Protein AF-A0A3A9ZZ36-F1 (afdb_monomer)

Solvent-accessible surface area (backbone atoms only — not comparable to full-atom values): 4557 Å² total; per-residue (Å²): 130,86,76,54,62,55,87,79,52,84,93,43,61,78,42,41,35,39,67,50,99,92,42,25,23,52,73,81,42,78,52,86,60,58,91,95,52,59,45,66,58,41,46,51,51,52,48,28,50,58,6,41,79,64,73,36,49,29,27,37,40,39,43,45,101,91,47,78,46,48,47,62,36,30,47,85,68,99

Sequence (78 aa):
MPAINPADVPVAPIHTVILTADGPLVDGEPVTVLPDADPYEAALLELRRRAALRSRPVRVIAKEPGGERYFIVGPEGE

Foldseek 3Di:
DDQPDLVPDPPAAEWEWEQDPVAIDINNHGFDDDVVGDRVVSVLVVQLVVQLVVQHKHWYWYDDPVGTGTDIAHVVGD

pLDDT: mean 76.94, std 12.35, range [40.5, 89.06]

Structure (mmCIF, N/CA/C/O backbone):
data_AF-A0A3A9ZZ36-F1
#
_entry.id   AF-A0A3A9ZZ36-F1
#
loop_
_atom_site.group_PDB
_atom_site.id
_atom_site.type_symbol
_atom_site.label_atom_id
_atom_site.label_alt_id
_atom_site.label_comp_id
_atom_site.label_asym_id
_atom_site.label_entity_id
_atom_site.label_seq_id
_atom_site.pdbx_PDB_ins_code
_atom_site.Cartn_x
_atom_site.Cartn_y
_atom_site.Cartn_z
_atom_site.occupancy
_atom_site.B_iso_or_equiv
_atom_site.auth_seq_id
_atom_site.auth_comp_id
_atom_site.auth_asym_id
_atom_site.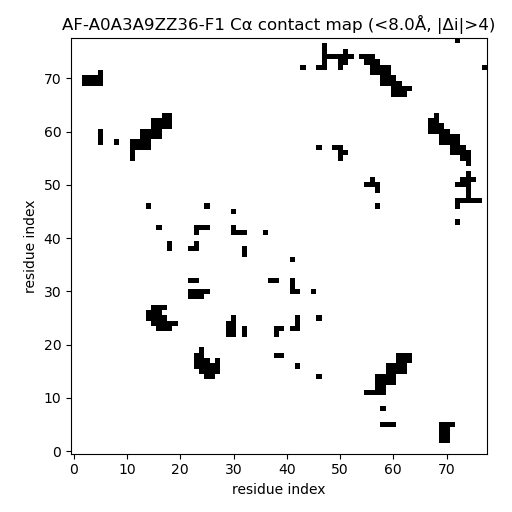auth_atom_id
_atom_site.pdbx_PDB_model_num
ATOM 1 N N . MET A 1 1 ? 18.894 -1.560 2.224 1.00 40.50 1 MET A N 1
ATOM 2 C CA . MET A 1 1 ? 18.292 -2.014 0.951 1.00 40.50 1 MET A CA 1
ATOM 3 C C . MET A 1 1 ? 18.254 -0.817 0.011 1.00 40.50 1 MET A C 1
ATOM 5 O O . MET A 1 1 ? 17.909 0.255 0.500 1.00 40.50 1 MET A O 1
ATOM 9 N N . PRO A 1 2 ? 18.685 -0.925 -1.257 1.00 41.47 2 PRO A N 1
ATOM 10 C CA . PRO A 1 2 ? 18.640 0.204 -2.181 1.00 41.47 2 PRO A CA 1
ATOM 11 C C . PRO A 1 2 ? 17.175 0.541 -2.482 1.00 41.47 2 PRO A C 1
ATOM 13 O O . PRO A 1 2 ? 16.398 -0.341 -2.839 1.00 41.47 2 PRO A O 1
ATOM 16 N N . ALA A 1 3 ? 16.786 1.800 -2.284 1.00 49.38 3 ALA A N 1
ATOM 17 C CA . ALA A 1 3 ? 15.459 2.279 -2.645 1.00 49.38 3 ALA A CA 1
ATOM 18 C C . ALA A 1 3 ? 15.349 2.270 -4.174 1.00 49.38 3 ALA A C 1
ATOM 20 O O . ALA A 1 3 ? 16.019 3.052 -4.848 1.00 49.38 3 ALA A O 1
ATOM 21 N N . ILE A 1 4 ? 14.559 1.350 -4.727 1.00 56.19 4 ILE A N 1
ATOM 22 C CA . ILE A 1 4 ? 14.301 1.313 -6.166 1.00 56.19 4 ILE A CA 1
ATOM 23 C C . ILE A 1 4 ? 13.386 2.496 -6.480 1.00 56.19 4 ILE A C 1
ATOM 25 O O . ILE A 1 4 ? 12.243 2.545 -6.024 1.00 56.19 4 ILE A O 1
ATOM 29 N N . ASN A 1 5 ? 13.899 3.468 -7.237 1.00 57.91 5 ASN A N 1
ATOM 30 C CA . ASN A 1 5 ? 13.090 4.557 -7.764 1.00 57.91 5 ASN A CA 1
ATOM 31 C C . ASN A 1 5 ? 12.039 3.927 -8.681 1.00 57.91 5 ASN A C 1
ATOM 33 O O . ASN A 1 5 ? 12.390 3.208 -9.620 1.00 57.91 5 ASN A O 1
ATOM 37 N N . PRO A 1 6 ? 10.741 4.151 -8.417 1.00 53.62 6 PRO A N 1
ATOM 38 C CA . PRO A 1 6 ? 9.694 3.454 -9.135 1.00 53.62 6 PRO A CA 1
ATOM 39 C C . PRO A 1 6 ? 9.837 3.757 -10.626 1.00 53.62 6 PRO A C 1
ATOM 41 O O . PRO A 1 6 ? 9.594 2.860 -11.423 1.00 53.62 6 PRO A O 1
ATOM 44 N N . ALA A 1 7 ? 10.272 4.974 -11.004 1.00 56.62 7 ALA A N 1
ATOM 45 C CA . ALA A 1 7 ? 10.434 5.429 -12.385 1.00 56.62 7 ALA A CA 1
ATOM 46 C C . ALA A 1 7 ? 11.281 4.486 -13.245 1.00 56.62 7 ALA A C 1
ATOM 48 O O . ALA A 1 7 ? 11.012 4.390 -14.441 1.00 56.62 7 ALA A O 1
ATOM 49 N N . ASP A 1 8 ? 12.192 3.736 -12.626 1.00 57.12 8 ASP A N 1
ATOM 50 C CA . ASP A 1 8 ? 13.114 2.820 -13.294 1.00 57.12 8 ASP A CA 1
ATOM 51 C C . ASP A 1 8 ? 12.503 1.442 -13.621 1.00 57.12 8 ASP A C 1
ATOM 53 O O . ASP A 1 8 ? 13.160 0.615 -14.248 1.00 57.12 8 ASP A O 1
ATOM 57 N N . VAL A 1 9 ? 11.241 1.180 -13.249 1.00 56.47 9 VAL A N 1
ATOM 58 C CA . VAL A 1 9 ? 10.521 -0.066 -13.575 1.00 56.47 9 VAL A CA 1
ATOM 59 C C . VAL A 1 9 ? 9.605 0.165 -14.787 1.00 56.47 9 VAL A C 1
ATOM 61 O O . VAL A 1 9 ? 8.567 0.835 -14.647 1.00 56.47 9 VAL A O 1
ATOM 64 N N . PRO A 1 10 ? 9.931 -0.379 -15.978 1.00 53.69 10 PRO A N 1
ATOM 65 C CA . PRO A 1 10 ? 9.154 -0.142 -17.188 1.00 53.69 10 PRO A CA 1
ATOM 66 C C . PRO A 1 10 ? 7.778 -0.826 -17.117 1.00 53.69 10 PRO A C 1
AT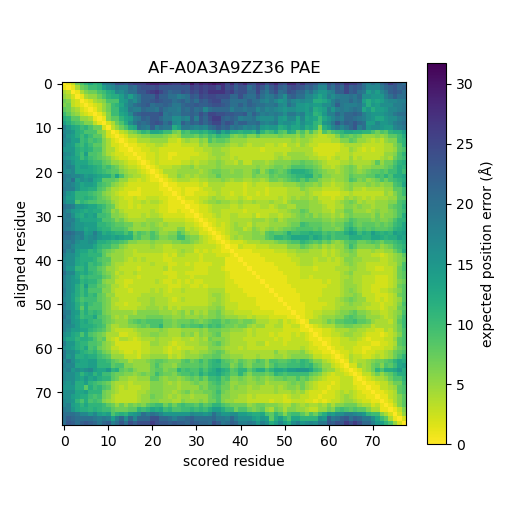OM 68 O O . PRO A 1 10 ? 7.670 -2.031 -16.903 1.00 53.69 10 PRO A O 1
ATOM 71 N N . VAL A 1 11 ? 6.713 -0.062 -17.389 1.00 61.62 11 VAL A N 1
ATOM 72 C CA . VAL A 1 11 ? 5.355 -0.554 -17.726 1.00 61.62 11 VAL A CA 1
ATOM 73 C C . VAL A 1 11 ? 4.576 -1.260 -16.593 1.00 61.62 11 VAL A C 1
ATOM 75 O O . VAL A 1 11 ? 3.620 -1.987 -16.865 1.00 61.62 11 VAL A O 1
ATOM 78 N N . ALA A 1 12 ? 4.935 -1.054 -15.324 1.00 65.25 12 ALA A N 1
ATOM 79 C CA . ALA A 1 12 ? 4.091 -1.441 -14.188 1.00 65.25 12 ALA A CA 1
ATOM 80 C C . ALA A 1 12 ? 3.180 -0.263 -13.776 1.00 65.25 12 ALA A C 1
ATOM 82 O O . ALA A 1 12 ? 3.665 0.869 -13.701 1.00 65.25 12 ALA A O 1
ATOM 83 N N . PRO A 1 13 ? 1.876 -0.477 -13.518 1.00 73.50 13 PRO A N 1
ATOM 84 C CA . PRO A 1 13 ? 0.993 0.584 -13.043 1.00 73.50 13 PRO A CA 1
ATOM 85 C C . PRO A 1 13 ? 1.454 1.075 -11.666 1.00 73.50 13 PRO A C 1
ATOM 87 O O . PRO A 1 13 ? 1.886 0.279 -10.828 1.00 73.50 13 PRO A O 1
ATOM 90 N N . ILE A 1 14 ? 1.396 2.393 -11.467 1.00 81.88 14 ILE A N 1
ATOM 91 C CA . ILE A 1 14 ? 1.756 3.050 -10.210 1.00 81.88 14 ILE A CA 1
ATOM 92 C C . ILE A 1 14 ? 0.498 3.177 -9.360 1.00 81.88 14 ILE A C 1
ATOM 94 O O . ILE A 1 14 ? -0.507 3.694 -9.840 1.00 81.88 14 ILE A O 1
ATOM 98 N N . HIS A 1 15 ? 0.590 2.743 -8.110 1.00 84.31 15 HIS A N 1
ATOM 99 C CA . HIS A 1 15 ? -0.430 2.909 -7.090 1.00 84.31 15 HIS A CA 1
ATOM 100 C C . HIS A 1 15 ? 0.098 3.793 -5.960 1.00 84.31 15 HIS A C 1
ATOM 102 O O . HIS A 1 15 ? 1.241 3.638 -5.527 1.00 84.31 15 HIS A O 1
ATOM 108 N N . THR A 1 16 ? -0.719 4.722 -5.475 1.00 85.75 16 THR A N 1
ATOM 109 C CA . THR A 1 16 ? -0.369 5.573 -4.330 1.00 85.75 16 THR A CA 1
ATOM 110 C C . THR A 1 16 ? -1.063 5.059 -3.081 1.00 85.75 16 THR A C 1
ATOM 112 O O . THR A 1 16 ? -2.285 4.989 -3.053 1.00 85.75 16 THR A O 1
ATOM 115 N N . VAL A 1 17 ? -0.302 4.733 -2.041 1.00 87.75 17 VAL A N 1
ATOM 116 C CA . VAL A 1 17 ? -0.836 4.405 -0.717 1.00 87.75 17 VAL A CA 1
ATOM 117 C C . VAL A 1 17 ? -0.705 5.627 0.174 1.00 87.75 17 VAL A C 1
ATOM 119 O O . VAL A 1 17 ? 0.368 6.216 0.245 1.00 87.75 17 VAL A O 1
ATOM 122 N N . ILE A 1 18 ? -1.767 6.000 0.874 1.00 87.06 18 ILE A N 1
ATOM 123 C CA . ILE A 1 18 ? -1.732 7.040 1.902 1.00 87.06 18 ILE A CA 1
ATOM 124 C C . ILE A 1 18 ? -2.194 6.401 3.204 1.00 87.06 18 ILE A C 1
ATOM 126 O O . ILE A 1 18 ? -3.326 5.931 3.289 1.00 87.06 18 ILE A O 1
ATOM 130 N N . LEU A 1 19 ? -1.326 6.374 4.212 1.00 82.00 19 LEU A N 1
ATOM 131 C CA . LEU A 1 19 ? -1.713 5.934 5.550 1.00 82.00 19 LEU A CA 1
ATOM 132 C C . LEU A 1 19 ? -2.278 7.134 6.312 1.00 82.00 19 LEU A C 1
ATOM 134 O O . LEU A 1 19 ? -1.557 8.093 6.590 1.00 82.00 19 LEU A O 1
ATOM 138 N N . THR A 1 20 ? -3.570 7.090 6.628 1.00 78.25 20 THR A N 1
ATOM 139 C CA . THR A 1 20 ? -4.254 8.116 7.428 1.00 78.25 20 THR A CA 1
ATOM 140 C C . THR A 1 20 ? -4.715 7.539 8.766 1.00 78.25 20 THR A C 1
ATOM 142 O O . THR A 1 20 ? -4.718 6.322 8.948 1.00 78.25 20 THR A O 1
ATOM 145 N N . ALA A 1 21 ? -5.111 8.404 9.705 1.00 75.12 21 ALA A N 1
ATOM 146 C CA . ALA A 1 21 ? -5.644 7.974 11.001 1.00 75.12 21 ALA A CA 1
ATOM 147 C C . ALA A 1 21 ? -6.950 7.166 10.869 1.00 75.12 21 ALA A C 1
ATOM 149 O O . ALA A 1 21 ? -7.213 6.291 11.687 1.00 75.12 21 ALA A O 1
ATOM 150 N N . ASP A 1 22 ? -7.728 7.432 9.819 1.00 77.25 22 ASP A N 1
ATOM 151 C CA . ASP A 1 22 ? -8.984 6.745 9.506 1.00 77.25 22 ASP A CA 1
ATOM 152 C C . ASP A 1 22 ? -8.776 5.430 8.735 1.00 77.25 22 ASP A C 1
ATOM 154 O O . ASP A 1 22 ? -9.712 4.650 8.5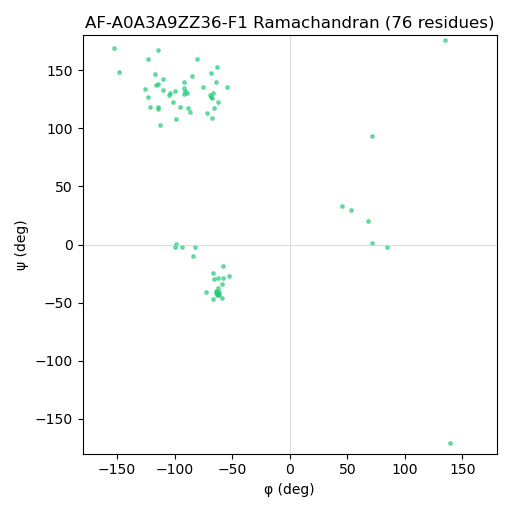63 1.00 77.25 22 ASP A O 1
ATOM 158 N N . GLY A 1 23 ? -7.549 5.173 8.270 1.00 79.88 23 GLY A N 1
ATOM 159 C CA . GLY A 1 23 ? -7.177 3.966 7.543 1.00 79.88 23 GLY A CA 1
ATOM 160 C C . GLY A 1 23 ? -6.326 4.217 6.290 1.00 79.88 23 GLY A C 1
ATOM 161 O O . GLY A 1 23 ? -6.037 5.359 5.915 1.00 79.88 23 GLY A O 1
ATOM 162 N N . PRO A 1 24 ? -5.880 3.136 5.636 1.00 88.19 24 PRO A N 1
ATOM 163 C CA . PRO A 1 24 ? -5.125 3.189 4.395 1.00 88.19 24 PRO A CA 1
ATOM 164 C C . PRO A 1 24 ? -6.024 3.527 3.197 1.00 88.19 24 PRO A C 1
ATOM 166 O O . PRO A 1 24 ? -7.090 2.942 2.999 1.00 88.19 24 PRO A O 1
ATOM 169 N N . LEU A 1 25 ? -5.541 4.429 2.349 1.00 88.94 25 LEU A N 1
ATOM 170 C CA . LEU A 1 25 ? -6.123 4.744 1.047 1.00 88.94 25 LEU A CA 1
ATOM 171 C C . LEU A 1 25 ? -5.194 4.223 -0.053 1.00 88.94 25 LEU A C 1
ATOM 173 O O . LEU A 1 25 ? -3.998 4.500 -0.005 1.00 88.94 25 LEU A O 1
ATOM 177 N N . VAL A 1 26 ? -5.723 3.530 -1.062 1.00 89.06 26 VAL A N 1
ATOM 178 C CA . VAL A 1 26 ? -4.995 3.132 -2.279 1.00 89.06 26 VAL A CA 1
ATOM 179 C C . VAL A 1 26 ? -5.607 3.869 -3.467 1.00 89.06 26 VAL A C 1
ATOM 181 O O . VAL A 1 26 ? -6.777 3.689 -3.772 1.00 89.06 26 VAL A O 1
ATOM 184 N N . ASP A 1 27 ? -4.832 4.727 -4.128 1.00 87.50 27 ASP A N 1
ATOM 185 C CA . ASP A 1 27 ? -5.283 5.640 -5.193 1.00 87.50 27 ASP A CA 1
ATOM 186 C C . ASP A 1 27 ? -6.480 6.523 -4.799 1.00 87.50 27 ASP A C 1
ATOM 188 O O . ASP A 1 27 ? -7.287 6.920 -5.636 1.00 87.50 27 ASP A O 1
ATOM 192 N N . GLY A 1 28 ? -6.588 6.843 -3.507 1.00 84.56 28 GLY A N 1
ATOM 193 C CA . GLY A 1 28 ? -7.711 7.598 -2.946 1.00 84.56 28 GLY A CA 1
ATOM 194 C C . GLY A 1 28 ? -8.934 6.745 -2.596 1.00 84.56 28 GLY A C 1
ATOM 195 O O . GLY A 1 28 ? -9.891 7.278 -2.040 1.00 84.56 28 GLY A O 1
ATOM 196 N N . GLU A 1 29 ? -8.904 5.438 -2.859 1.00 87.25 29 GLU A N 1
ATOM 197 C CA . GLU A 1 29 ? -9.952 4.505 -2.446 1.00 87.25 29 GLU A CA 1
ATOM 198 C C . GLU A 1 29 ? -9.650 3.943 -1.049 1.00 87.25 29 GLU A C 1
ATOM 200 O O . GLU A 1 29 ? -8.531 3.475 -0.812 1.00 87.25 29 GLU A O 1
ATOM 205 N N . PRO A 1 30 ? -10.612 3.958 -0.109 1.00 87.56 30 PRO A N 1
ATOM 206 C CA . PRO A 1 30 ? -10.412 3.363 1.203 1.00 87.56 30 PRO A CA 1
ATOM 207 C C . PRO A 1 30 ? -10.278 1.848 1.093 1.00 87.56 30 PRO A C 1
ATOM 209 O O . PRO A 1 30 ? -11.111 1.177 0.480 1.00 87.56 30 PRO A O 1
ATOM 212 N N . VAL A 1 31 ? -9.242 1.300 1.723 1.00 87.00 31 VAL A N 1
ATOM 213 C CA . VAL A 1 31 ? -9.079 -0.148 1.835 1.00 87.00 31 VAL A CA 1
ATOM 214 C C . VAL A 1 31 ? -9.753 -0.621 3.110 1.00 87.00 31 VAL A C 1
ATOM 216 O O . VAL A 1 31 ? -9.566 -0.057 4.186 1.00 87.00 31 VAL A O 1
ATOM 219 N N . THR A 1 32 ? -10.555 -1.677 2.989 1.00 85.19 32 THR A N 1
ATOM 220 C CA . THR A 1 32 ? -11.172 -2.316 4.149 1.00 85.19 32 THR A CA 1
ATOM 221 C C . THR A 1 32 ? -10.094 -2.941 5.026 1.00 85.19 32 THR A C 1
ATOM 223 O O . THR A 1 32 ? -9.407 -3.872 4.608 1.00 85.19 32 THR A O 1
ATOM 226 N N . VAL A 1 33 ? -9.985 -2.447 6.256 1.00 83.75 33 VAL A N 1
ATOM 227 C CA . VAL A 1 33 ? -9.123 -3.012 7.295 1.00 83.75 33 VAL A CA 1
ATOM 228 C C . VAL A 1 33 ? -10.010 -3.758 8.279 1.00 83.75 33 VAL A C 1
ATOM 230 O O . VAL A 1 33 ? -11.019 -3.224 8.743 1.00 83.75 33 VAL A O 1
ATOM 233 N N . LEU A 1 34 ? -9.669 -5.013 8.563 1.00 80.62 34 LEU A N 1
ATOM 234 C CA . LEU A 1 34 ? -10.347 -5.767 9.613 1.00 80.62 34 LEU A CA 1
ATOM 235 C C . LEU A 1 34 ? -9.999 -5.164 10.984 1.00 80.62 34 LEU A C 1
ATOM 237 O O . LEU A 1 34 ? -8.882 -4.671 11.154 1.00 80.62 34 LEU A O 1
ATOM 241 N N . PRO A 1 35 ? -10.914 -5.207 11.969 1.00 73.69 35 PRO A N 1
ATOM 242 C CA . PRO A 1 35 ? -10.557 -4.862 13.341 1.00 73.69 35 PRO A CA 1
ATOM 243 C C . PRO A 1 35 ? -9.359 -5.720 13.778 1.00 73.69 35 PRO A C 1
ATOM 245 O O . PRO A 1 35 ? -9.308 -6.907 13.458 1.00 73.69 35 PRO A O 1
ATOM 248 N N . ASP A 1 36 ? -8.380 -5.087 14.429 1.00 78.94 36 ASP A N 1
ATOM 24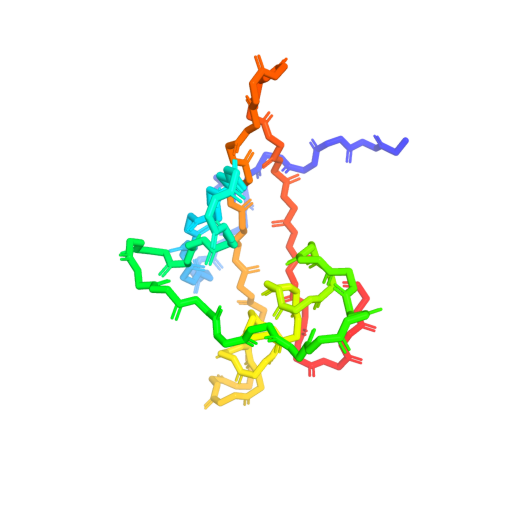9 C CA . ASP A 1 36 ? -7.097 -5.671 14.861 1.00 78.94 36 ASP A CA 1
ATOM 250 C C . ASP A 1 36 ? -6.071 -6.000 13.754 1.00 78.94 36 ASP A C 1
ATOM 252 O O . ASP A 1 36 ? -4.976 -6.470 14.064 1.00 78.94 36 ASP A O 1
ATOM 256 N N . ALA A 1 37 ? -6.365 -5.726 12.477 1.00 80.69 37 ALA A N 1
ATOM 257 C CA . ALA A 1 37 ? -5.384 -5.866 11.400 1.00 80.69 37 ALA A CA 1
ATOM 258 C C . ALA A 1 37 ? -4.507 -4.614 11.259 1.00 80.69 37 ALA A C 1
ATOM 260 O O . ALA A 1 37 ? -4.973 -3.482 11.413 1.00 80.69 37 ALA A O 1
ATOM 261 N N . ASP A 1 38 ? -3.238 -4.817 10.903 1.00 83.94 38 ASP A N 1
ATOM 262 C CA . ASP A 1 38 ? -2.343 -3.710 10.597 1.00 83.94 38 ASP A CA 1
ATOM 263 C C . ASP A 1 38 ? -2.789 -3.010 9.287 1.00 83.94 38 ASP A C 1
ATOM 265 O O . ASP A 1 38 ? -2.984 -3.664 8.253 1.00 83.94 38 ASP A O 1
ATOM 269 N N . PRO A 1 39 ? -2.983 -1.677 9.294 1.00 81.56 39 PRO A N 1
ATOM 270 C CA . PRO A 1 39 ? -3.471 -0.943 8.128 1.00 81.56 39 PRO A CA 1
ATOM 271 C C . PRO A 1 39 ? -2.481 -0.971 6.957 1.00 81.56 39 PRO A C 1
ATOM 273 O O . PRO A 1 39 ? -2.891 -0.928 5.795 1.00 81.56 39 PRO A O 1
ATOM 276 N N . TYR A 1 40 ? -1.179 -1.063 7.230 1.00 80.38 40 TYR A N 1
ATOM 277 C CA . TYR A 1 40 ? -0.174 -1.175 6.183 1.00 80.38 40 TYR A CA 1
ATOM 278 C C . TYR A 1 40 ? -0.213 -2.566 5.537 1.00 80.38 40 TYR A C 1
ATOM 280 O O . TYR A 1 40 ? -0.189 -2.665 4.308 1.00 80.38 40 TYR A O 1
ATOM 288 N N . GLU A 1 41 ? -0.383 -3.634 6.319 1.00 83.94 41 GLU A N 1
ATOM 289 C CA . GLU A 1 41 ? -0.601 -4.983 5.782 1.00 83.94 41 GLU A CA 1
ATOM 290 C C . GLU A 1 41 ? -1.876 -5.084 4.934 1.00 83.94 41 GLU A C 1
ATOM 292 O O . GLU A 1 41 ? -1.850 -5.691 3.860 1.00 83.94 41 GLU A O 1
ATOM 297 N N . ALA A 1 42 ? -2.974 -4.446 5.351 1.00 85.94 42 ALA A N 1
ATOM 298 C CA . ALA A 1 42 ? -4.208 -4.405 4.564 1.00 85.94 42 ALA A CA 1
ATOM 299 C C . ALA A 1 42 ? -4.008 -3.696 3.210 1.00 85.94 42 ALA A C 1
ATOM 301 O O . ALA A 1 42 ? -4.451 -4.194 2.171 1.00 85.94 42 ALA A O 1
ATOM 302 N N . ALA A 1 43 ? -3.279 -2.573 3.195 1.00 85.38 43 ALA A N 1
ATOM 303 C CA . ALA A 1 43 ? -2.923 -1.871 1.962 1.00 85.38 43 ALA A CA 1
ATOM 304 C C . ALA A 1 43 ? -2.041 -2.733 1.043 1.00 85.38 43 ALA A C 1
ATOM 306 O O . ALA A 1 43 ? -2.273 -2.800 -0.167 1.00 85.38 43 ALA A O 1
ATOM 307 N N . LEU A 1 44 ? -1.049 -3.429 1.609 1.00 84.50 44 LEU A N 1
ATOM 308 C CA . LEU A 1 44 ? -0.191 -4.349 0.863 1.00 84.50 44 LEU A CA 1
ATOM 309 C C . LEU A 1 44 ? -0.979 -5.517 0.269 1.00 84.50 44 LEU A C 1
ATOM 311 O O . LEU A 1 44 ? -0.728 -5.899 -0.875 1.00 84.50 44 LEU A O 1
ATOM 315 N N . LEU A 1 45 ? -1.936 -6.075 1.008 1.00 87.06 45 LEU A N 1
ATOM 316 C CA . LEU A 1 45 ? -2.783 -7.161 0.526 1.00 87.06 45 LEU A CA 1
ATOM 317 C C . LEU A 1 45 ? -3.632 -6.724 -0.676 1.00 87.06 45 LEU A C 1
ATOM 319 O O . LEU A 1 45 ? -3.714 -7.450 -1.669 1.00 87.06 45 LEU A O 1
ATOM 323 N N . GLU A 1 46 ? -4.211 -5.525 -0.626 1.00 87.00 46 GLU A N 1
ATOM 324 C CA . GLU A 1 46 ? -4.967 -4.960 -1.746 1.00 87.00 46 GLU A CA 1
ATOM 325 C C . GLU A 1 46 ? -4.067 -4.714 -2.970 1.00 87.00 46 GLU A C 1
ATOM 327 O O . GLU A 1 46 ? -4.418 -5.071 -4.096 1.00 87.00 46 GLU A O 1
ATOM 332 N N . LEU A 1 47 ? -2.853 -4.198 -2.769 1.00 85.56 47 LEU A N 1
ATOM 333 C CA . LEU A 1 47 ? -1.875 -4.028 -3.847 1.00 85.56 47 LEU A CA 1
ATOM 334 C C . LEU A 1 47 ? -1.436 -5.362 -4.461 1.00 85.56 47 LEU A C 1
ATOM 336 O O . LEU A 1 47 ? -1.327 -5.466 -5.684 1.00 85.56 47 LEU A O 1
ATOM 340 N N . ARG A 1 48 ? -1.245 -6.401 -3.639 1.00 84.94 48 ARG A N 1
ATOM 341 C CA . ARG A 1 48 ? -0.972 -7.770 -4.105 1.00 84.94 48 ARG A CA 1
ATOM 342 C C . ARG A 1 48 ? -2.132 -8.312 -4.928 1.00 84.94 48 ARG A C 1
ATOM 344 O O . ARG A 1 48 ? -1.902 -8.869 -5.997 1.00 84.94 48 ARG A O 1
ATOM 351 N N . ARG A 1 49 ? -3.379 -8.090 -4.500 1.00 84.81 49 ARG A N 1
ATOM 352 C CA . ARG A 1 49 ? -4.568 -8.454 -5.286 1.00 84.81 49 ARG A CA 1
ATOM 353 C C . ARG A 1 49 ? -4.564 -7.749 -6.645 1.00 84.81 49 ARG A C 1
ATOM 355 O O . ARG A 1 49 ? -4.771 -8.403 -7.666 1.00 84.81 49 ARG A O 1
ATOM 362 N N . ARG A 1 50 ? -4.276 -6.444 -6.687 1.00 85.12 50 ARG A N 1
ATOM 363 C CA . ARG A 1 50 ? -4.171 -5.666 -7.938 1.00 85.12 50 ARG A CA 1
ATOM 364 C C . ARG A 1 50 ? -3.043 -6.172 -8.849 1.00 85.12 50 ARG A C 1
ATOM 366 O O . ARG A 1 50 ? -3.228 -6.217 -10.066 1.00 85.12 50 ARG A O 1
ATOM 373 N N . ALA A 1 51 ? -1.908 -6.585 -8.282 1.00 84.56 51 ALA A N 1
ATOM 374 C CA . ALA A 1 51 ? -0.801 -7.200 -9.017 1.00 84.56 51 ALA A CA 1
ATOM 375 C C . ALA A 1 51 ? -1.177 -8.577 -9.588 1.00 84.56 51 ALA A C 1
ATOM 377 O O . ALA A 1 51 ? -0.979 -8.837 -10.777 1.00 84.56 51 ALA A O 1
ATOM 378 N N . ALA A 1 52 ? -1.791 -9.434 -8.769 1.00 82.62 52 ALA A N 1
ATOM 379 C CA . ALA A 1 52 ? -2.241 -10.768 -9.157 1.00 82.62 52 ALA A CA 1
ATOM 380 C C . ALA A 1 52 ? -3.295 -10.720 -10.275 1.00 82.62 52 ALA A C 1
ATOM 382 O O . ALA A 1 52 ? -3.164 -11.441 -11.264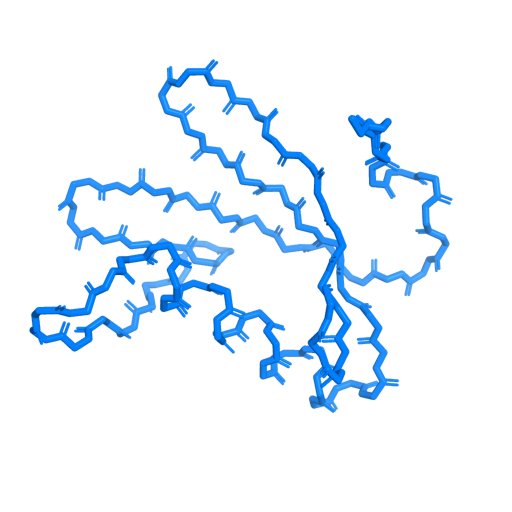 1.00 82.62 52 ALA A O 1
ATOM 383 N N . LEU A 1 53 ? -4.274 -9.809 -10.184 1.00 83.56 53 LEU A N 1
ATOM 384 C CA . LEU A 1 53 ? -5.293 -9.588 -11.223 1.00 83.56 53 LEU A CA 1
ATOM 385 C C . LEU A 1 53 ? -4.694 -9.229 -12.588 1.00 83.56 53 LEU A C 1
ATOM 387 O O . LEU A 1 53 ? -5.298 -9.498 -13.622 1.00 83.56 53 LEU A O 1
ATOM 391 N N . ARG A 1 54 ? -3.517 -8.601 -12.595 1.00 81.75 54 ARG A N 1
ATOM 392 C CA . ARG A 1 54 ? -2.811 -8.196 -13.814 1.00 81.75 54 ARG A CA 1
ATOM 393 C C . ARG A 1 54 ? -1.699 -9.168 -14.206 1.00 81.75 54 ARG A C 1
ATOM 395 O O . ARG A 1 54 ? -1.036 -8.916 -15.209 1.00 81.75 54 ARG A O 1
ATOM 402 N N . SER A 1 55 ? -1.471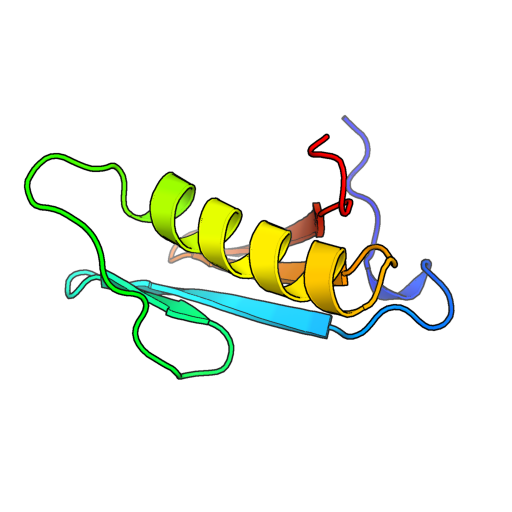 -10.221 -13.412 1.00 80.94 55 SER A N 1
ATOM 403 C CA . SER A 1 55 ? -0.336 -11.154 -13.507 1.00 80.94 55 SER A CA 1
ATOM 404 C C . SER A 1 55 ? 1.011 -10.445 -13.692 1.00 80.94 55 SER A C 1
ATOM 406 O O . SER A 1 55 ? 1.889 -10.918 -14.412 1.00 80.94 55 SER A O 1
ATOM 408 N N . ARG A 1 56 ? 1.155 -9.257 -13.094 1.00 80.19 56 ARG A N 1
ATOM 409 C CA . ARG A 1 56 ? 2.299 -8.359 -13.286 1.00 80.19 56 ARG A CA 1
ATOM 410 C C . ARG A 1 56 ? 2.561 -7.561 -12.009 1.00 80.19 56 ARG A C 1
ATOM 412 O O . ARG A 1 56 ? 1.608 -7.237 -11.301 1.00 80.19 56 ARG A O 1
ATOM 419 N N . PRO A 1 57 ? 3.826 -7.214 -11.720 1.00 80.44 57 PRO A N 1
ATOM 420 C CA . PRO A 1 57 ? 4.153 -6.383 -10.571 1.00 80.44 57 PRO A CA 1
ATOM 421 C C . PRO A 1 57 ? 3.534 -4.987 -10.699 1.00 80.44 57 PRO A C 1
ATOM 423 O O . PRO A 1 57 ? 3.338 -4.474 -11.806 1.00 80.44 57 PRO A O 1
ATOM 426 N N . VAL A 1 58 ? 3.270 -4.362 -9.555 1.00 82.12 58 VAL A N 1
ATOM 427 C CA . VAL A 1 58 ? 2.814 -2.972 -9.458 1.00 82.12 58 VAL A CA 1
ATOM 428 C C . VAL A 1 58 ? 3.839 -2.123 -8.720 1.00 82.12 58 VAL A C 1
ATOM 430 O O . VAL A 1 58 ? 4.526 -2.596 -7.817 1.00 82.12 58 VAL A O 1
ATOM 433 N N . ARG A 1 59 ? 3.956 -0.857 -9.109 1.00 84.12 59 ARG A N 1
ATOM 434 C CA . ARG A 1 59 ? 4.811 0.120 -8.429 1.00 84.12 59 ARG A CA 1
ATOM 435 C C . ARG A 1 59 ? 3.985 0.832 -7.374 1.00 84.12 59 ARG A C 1
ATOM 437 O O . ARG A 1 59 ? 2.847 1.194 -7.647 1.00 84.12 59 ARG A O 1
ATOM 444 N N . VAL A 1 60 ? 4.560 1.078 -6.209 1.00 84.94 60 VAL A N 1
ATOM 445 C CA . VAL A 1 60 ? 3.855 1.674 -5.077 1.00 84.94 60 VAL A CA 1
ATOM 446 C C . VAL A 1 60 ? 4.591 2.909 -4.586 1.00 84.94 60 VAL A C 1
ATOM 448 O O . VAL A 1 60 ? 5.810 2.893 -4.413 1.00 84.94 60 VAL A O 1
ATOM 451 N N . ILE A 1 61 ? 3.828 3.975 -4.364 1.00 87.12 61 ILE A N 1
ATOM 452 C CA . ILE A 1 61 ? 4.261 5.198 -3.695 1.00 87.12 61 ILE A CA 1
ATOM 453 C C . ILE A 1 61 ? 3.502 5.271 -2.374 1.00 87.12 61 ILE A C 1
ATOM 455 O O . ILE A 1 61 ? 2.321 5.604 -2.367 1.00 87.12 61 ILE A O 1
ATOM 459 N N . ALA A 1 62 ? 4.149 4.947 -1.261 1.00 84.50 62 ALA A N 1
ATOM 460 C CA . ALA A 1 62 ? 3.568 5.120 0.063 1.00 84.50 62 ALA A CA 1
ATOM 461 C C . ALA A 1 62 ? 3.880 6.521 0.587 1.00 84.50 62 ALA A C 1
ATOM 463 O O . ALA A 1 62 ? 5.041 6.878 0.773 1.00 84.50 62 ALA A O 1
ATOM 464 N N . LYS A 1 63 ? 2.838 7.315 0.820 1.00 81.94 63 LYS A N 1
ATOM 465 C CA . LYS A 1 63 ? 2.922 8.629 1.449 1.00 81.94 63 LYS A CA 1
ATOM 466 C C . LYS A 1 63 ? 2.641 8.482 2.932 1.00 81.94 63 LYS A C 1
ATOM 468 O O . LYS A 1 63 ? 1.550 8.080 3.336 1.00 81.94 63 LYS A O 1
ATOM 473 N N . GLU A 1 64 ? 3.634 8.834 3.727 1.00 78.25 64 GLU A N 1
ATOM 474 C CA . GLU A 1 64 ? 3.570 8.838 5.177 1.00 78.25 64 GLU A CA 1
ATOM 475 C C . GLU A 1 64 ? 3.907 10.230 5.710 1.00 78.25 64 GLU A C 1
ATOM 477 O O . GLU A 1 64 ? 4.578 11.009 5.028 1.00 78.25 64 GLU A O 1
ATOM 482 N N . PRO A 1 65 ? 3.506 10.562 6.948 1.00 68.19 65 PRO A N 1
ATOM 483 C CA . PRO A 1 65 ? 3.832 11.854 7.553 1.00 68.19 65 PRO A CA 1
ATOM 484 C C . PRO A 1 65 ? 5.346 12.140 7.636 1.00 68.19 65 PRO A C 1
ATOM 486 O O . PRO A 1 65 ? 5.734 13.297 7.772 1.00 68.19 65 PRO A O 1
ATOM 489 N N . GLY A 1 66 ? 6.204 11.116 7.526 1.00 69.00 66 GLY A N 1
ATOM 490 C CA . GLY A 1 66 ? 7.666 11.243 7.488 1.00 69.00 66 GLY A CA 1
ATOM 491 C C . GLY A 1 66 ? 8.296 11.323 6.090 1.00 69.00 66 GLY A C 1
ATOM 492 O O . GLY A 1 66 ? 9.515 11.458 6.001 1.00 69.00 66 GLY A O 1
ATOM 493 N N . GLY A 1 67 ? 7.514 11.225 5.008 1.00 75.50 67 GLY A N 1
ATOM 494 C CA . GLY A 1 67 ? 8.013 11.274 3.631 1.00 75.50 67 GLY A CA 1
ATOM 495 C C . GLY A 1 67 ? 7.352 10.266 2.691 1.00 75.50 67 GLY A C 1
ATOM 496 O O . GLY A 1 67 ? 6.364 9.614 3.023 1.00 75.50 67 GLY A O 1
ATOM 497 N N . GLU A 1 68 ? 7.908 10.144 1.488 1.00 82.69 68 GLU A N 1
ATOM 498 C CA . GLU A 1 68 ? 7.439 9.197 0.476 1.00 82.69 68 GLU A CA 1
ATOM 499 C C . GLU A 1 68 ? 8.386 7.997 0.396 1.00 82.69 68 GLU A C 1
ATOM 501 O O . GLU A 1 68 ? 9.606 8.148 0.288 1.00 82.69 68 GLU A O 1
ATOM 506 N N . ARG A 1 69 ? 7.820 6.791 0.442 1.00 83.00 69 ARG A N 1
ATOM 507 C CA . ARG A 1 69 ? 8.528 5.530 0.231 1.00 83.00 69 ARG A CA 1
ATOM 508 C C . ARG A 1 69 ? 8.103 4.910 -1.085 1.00 83.00 69 ARG A C 1
ATOM 510 O O . ARG A 1 69 ? 6.935 4.940 -1.462 1.00 83.00 69 ARG A O 1
ATOM 517 N N . TYR A 1 70 ? 9.067 4.303 -1.756 1.00 82.19 70 TYR A N 1
ATOM 518 C CA . TYR A 1 70 ? 8.875 3.712 -3.066 1.00 82.19 70 TYR A CA 1
ATOM 519 C C . TYR A 1 70 ? 9.264 2.241 -3.048 1.00 82.19 70 TYR A C 1
ATOM 521 O O . TYR A 1 70 ? 10.367 1.899 -2.622 1.00 82.19 70 TYR A O 1
ATOM 529 N N . PHE A 1 71 ? 8.360 1.375 -3.496 1.00 81.94 71 PHE A N 1
ATOM 530 C CA . PHE A 1 71 ? 8.599 -0.065 -3.567 1.00 81.94 71 PHE A CA 1
ATOM 531 C C . PHE A 1 71 ? 7.767 -0.714 -4.675 1.00 81.94 71 PHE A C 1
ATOM 533 O O . PHE A 1 71 ? 6.899 -0.086 -5.279 1.00 81.94 71 PHE A O 1
ATOM 540 N N . ILE A 1 72 ? 8.067 -1.971 -4.984 1.00 83.06 72 ILE A N 1
ATOM 541 C CA . ILE A 1 72 ? 7.373 -2.769 -5.998 1.00 83.06 72 ILE A CA 1
ATOM 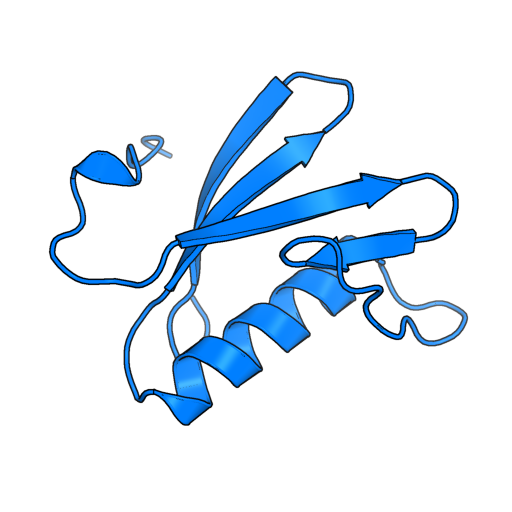542 C C . ILE A 1 72 ? 6.678 -3.908 -5.265 1.00 83.06 72 ILE A C 1
ATOM 544 O O . ILE A 1 72 ? 7.273 -4.495 -4.372 1.00 83.06 72 ILE A O 1
ATOM 548 N N . VAL A 1 73 ? 5.440 -4.214 -5.642 1.00 82.75 73 VAL A N 1
ATO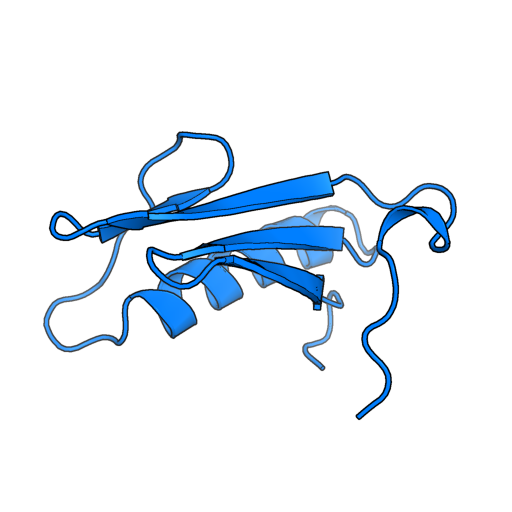M 549 C CA . VAL A 1 73 ? 4.694 -5.360 -5.116 1.00 82.75 73 VAL A CA 1
ATOM 550 C C . VAL A 1 73 ? 4.463 -6.351 -6.249 1.00 82.75 73 VAL A C 1
ATOM 552 O O . VAL A 1 73 ? 3.837 -6.022 -7.261 1.00 82.75 73 VAL A O 1
ATOM 555 N N . GLY A 1 74 ? 4.997 -7.561 -6.093 1.00 78.88 74 GLY A N 1
ATOM 556 C CA . GLY A 1 74 ? 4.806 -8.662 -7.036 1.00 78.88 74 GLY A CA 1
ATOM 557 C C . GLY A 1 74 ? 3.465 -9.397 -6.863 1.00 78.88 74 GLY A C 1
ATOM 558 O O . GLY A 1 74 ? 2.869 -9.346 -5.786 1.00 78.88 74 GLY A O 1
ATOM 559 N N . PRO A 1 75 ? 2.996 -10.122 -7.899 1.00 69.62 75 PRO A N 1
ATOM 560 C CA . PRO A 1 75 ? 1.788 -10.950 -7.823 1.00 69.62 75 PRO A CA 1
ATOM 561 C C . PRO A 1 75 ? 1.933 -12.152 -6.876 1.00 69.62 75 PRO A C 1
ATOM 563 O O . PRO A 1 75 ? 0.930 -12.620 -6.349 1.00 69.62 75 PRO A O 1
ATOM 566 N N . GLU A 1 76 ? 3.160 -12.624 -6.634 1.00 64.75 76 GLU A N 1
ATOM 567 C CA . GLU A 1 76 ? 3.444 -13.768 -5.750 1.00 64.75 76 GLU A CA 1
ATOM 568 C C . GLU A 1 76 ? 3.887 -13.351 -4.338 1.00 64.75 76 GLU A C 1
ATOM 570 O O . GLU A 1 76 ? 4.098 -14.200 -3.481 1.00 64.75 76 GLU A O 1
ATOM 575 N N . GLY A 1 77 ? 3.949 -12.041 -4.070 1.00 55.50 77 GLY A N 1
ATOM 576 C CA . GLY A 1 77 ? 4.386 -11.498 -2.790 1.00 55.50 77 GLY A CA 1
ATOM 577 C C . GLY A 1 77 ? 5.885 -11.667 -2.550 1.00 55.50 77 GLY A C 1
ATOM 578 O O . GLY A 1 77 ? 6.309 -12.643 -1.953 1.00 55.50 77 GLY A O 1
ATOM 579 N N . GLU A 1 78 ? 6.652 -10.644 -2.913 1.00 41.62 78 GLU A N 1
ATOM 580 C CA . GLU A 1 78 ? 7.908 -10.264 -2.252 1.00 41.62 78 GLU A CA 1
ATOM 581 C C . GLU A 1 78 ? 7.927 -8.741 -2.138 1.00 41.62 78 GLU A C 1
ATOM 583 O O . GLU A 1 78 ? 7.528 -8.079 -3.131 1.00 41.62 78 GLU A O 1
#

Mean predicted aligned error: 7.82 Å

Radius of gyration: 12.15 Å; Cα contacts (8 Å, |Δi|>4): 139; chains: 1; bounding box: 30×26×33 Å

Organism: NCBI:txid1420899

Nearest PDB structures (foldseek):
  3p1z-assembly3_J  TM=5.027E-01  e=8.516E-01  Aeropyrum pernix
  9k3e-assemb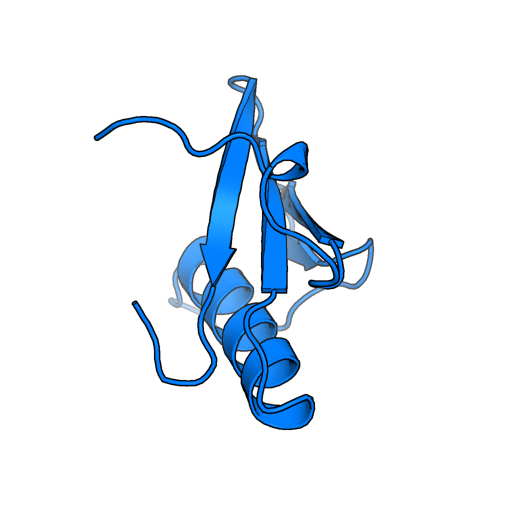ly1_B  TM=6.473E-01  e=7.850E+00  Taylorella equigenitalis MCE9
  2o8b-assembly1_A  TM=3.731E-01  e=2.422E+00  Homo sapiens
  2o8f-assembly1_A  TM=3.827E-01  e=2.585E+00  Homo sapiens
  2o8e-assembly1_A  TM=3.656E-01  e=3.145E+00  Homo sapiens

Secondary structure (DSSP, 8-state):
-----GGGSTTPPEEEEEEETTEEEETTEEPP--TTS-HHHHHHHHHHHHHHHTTS-EEEEEEETTEEEEEEE-TT--